Protein AF-A0AAJ0FA35-F1 (afdb_monomer)

Secondary structure (DSSP, 8-state):
---EETTEEE-TTT--EEE--SSS--PPPPPEEEEEEESSS-TTTSEEEEEE-S-HHHHHHHHHHHHHHHTPPEEEEEEETTEEEEEE-S---HHHHHHHHHHHH---

Solvent-accessible surface area (backbone atoms only — not comparable to full-atom values): 6422 Å² total; per-residue (Å²): 140,67,72,55,56,97,61,27,29,62,39,83,91,79,75,42,82,38,74,62,82,79,91,64,90,77,67,74,48,68,62,26,36,37,38,42,37,32,72,72,44,64,69,83,72,34,58,47,78,51,70,42,69,50,60,68,65,62,48,51,51,41,31,52,49,47,34,60,74,69,67,58,44,72,72,46,76,48,81,50,96,57,33,41,39,39,30,32,59,46,96,57,53,64,73,56,43,53,54,52,53,49,57,37,68,63,61,130

Foldseek 3Di:
DWADAPQWTQDPVVRDIDGVPDDDDHDQADWQKEWEAEPPDDGVLGIDIDTHSDHQVQLVVQLVVLCVVVVWAWPDWDDDDSYIYTYTHDPDDSVRSVVSVCSSRVGD

Sequence (108 aa):
MTPVIDGQYYDRATGELRNSNNHEVHMAPPAVGIVIRNVHENALECTFRAARRSPMDALLCHILRVVTKHKLTLDSVVAKTYTICVVLADELTVGGFYKIAQEMVSGE

Nearest PDB structures (foldseek):
  1kh0-assembly2_B  TM=5.570E-01  e=6.921E-01  Finegoldia magna ATCC 29328
  1hz6-assembly4_A  TM=4.610E-01  e=5.722E-01  Finegoldia magna ATCC 29328
  1xf5-assembly1_L  TM=5.444E-01  e=2.033E+00  Finegoldia magna ATCC 29328
  2ptl-assembly1_A  TM=4.407E-01  e=7.374E-01  Finegoldia magna ATCC 29328
  1hz5-assembly1_A  TM=3.410E-01  e=4.441E-01  Finegoldia magna ATCC 29328

Organism: NCBI:txid438768

Structure (mmCIF, N/CA/C/O backbone):
data_AF-A0AAJ0FA35-F1
#
_entry.id   AF-A0AAJ0FA35-F1
#
loop_
_atom_site.group_PDB
_atom_site.id
_atom_site.type_symbol
_atom_site.label_atom_id
_atom_site.label_alt_id
_atom_site.label_comp_id
_atom_site.label_asym_id
_atom_site.label_entity_id
_atom_site.label_seq_id
_atom_site.pdbx_PDB_ins_code
_atom_site.Cartn_x
_atom_site.Cartn_y
_atom_site.Cartn_z
_atom_site.occupancy
_atom_site.B_iso_or_equiv
_atom_site.auth_seq_id
_atom_site.auth_comp_id
_atom_site.auth_asym_id
_atom_site.auth_atom_id
_atom_site.pdbx_PDB_model_num
ATOM 1 N N . MET A 1 1 ? 10.941 4.115 -27.057 1.00 53.53 1 MET A N 1
ATOM 2 C CA . MET A 1 1 ? 11.549 4.097 -25.709 1.00 53.53 1 MET A CA 1
ATOM 3 C C . MET A 1 1 ? 10.963 2.940 -24.921 1.00 53.53 1 MET A C 1
ATOM 5 O O . MET A 1 1 ? 9.751 2.742 -24.997 1.00 53.53 1 MET A O 1
ATOM 9 N N . THR A 1 2 ? 11.807 2.192 -24.207 1.00 53.72 2 THR A N 1
ATOM 10 C CA . THR A 1 2 ? 11.429 0.970 -23.485 1.00 53.72 2 THR A CA 1
ATOM 11 C C . THR A 1 2 ? 11.911 1.064 -22.033 1.00 53.72 2 THR A C 1
ATOM 13 O O . THR A 1 2 ? 13.090 1.342 -21.827 1.00 53.72 2 THR A O 1
ATOM 16 N N . PRO A 1 3 ? 11.035 0.872 -21.031 1.00 50.25 3 PRO A N 1
ATOM 17 C CA . PRO A 1 3 ? 11.440 0.854 -19.628 1.00 50.25 3 PRO A CA 1
ATOM 18 C C . PRO A 1 3 ? 12.313 -0.370 -19.318 1.00 50.25 3 PRO A C 1
ATOM 20 O O . PRO A 1 3 ? 12.072 -1.455 -19.849 1.00 50.25 3 PRO A O 1
ATOM 23 N N . VAL A 1 4 ? 13.303 -0.180 -18.444 1.00 62.09 4 VAL A N 1
ATOM 24 C CA . VAL A 1 4 ? 14.133 -1.254 -17.885 1.00 62.09 4 VAL A CA 1
ATOM 25 C C . VAL A 1 4 ? 13.519 -1.684 -16.550 1.00 62.09 4 VAL A C 1
ATOM 27 O O . VAL A 1 4 ? 13.235 -0.835 -15.706 1.00 62.09 4 VAL A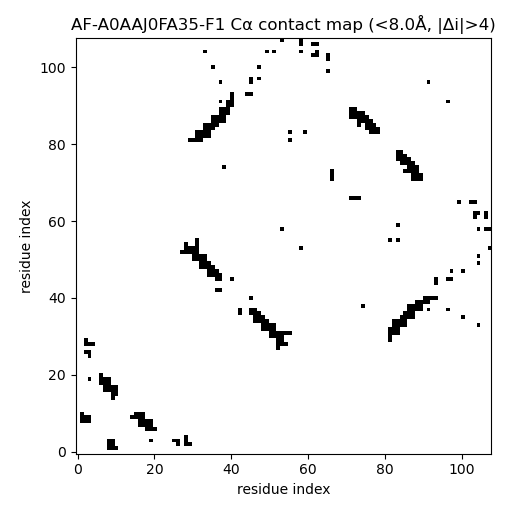 O 1
ATOM 30 N N . ILE A 1 5 ? 13.313 -2.983 -16.361 1.00 60.50 5 ILE A N 1
ATOM 31 C CA . ILE A 1 5 ? 12.862 -3.609 -15.113 1.00 60.50 5 ILE A CA 1
ATOM 32 C C . ILE A 1 5 ? 13.916 -4.653 -14.748 1.00 60.50 5 ILE A C 1
ATOM 34 O O . ILE A 1 5 ? 14.276 -5.468 -15.591 1.00 60.50 5 ILE A O 1
ATOM 38 N N . ASP A 1 6 ? 14.452 -4.596 -13.529 1.00 61.62 6 ASP A N 1
ATOM 39 C CA . ASP A 1 6 ? 15.427 -5.572 -13.011 1.00 61.62 6 ASP A CA 1
ATOM 40 C C . ASP A 1 6 ? 16.669 -5.773 -13.906 1.00 61.62 6 ASP A C 1
ATOM 42 O O . ASP A 1 6 ? 17.209 -6.869 -14.037 1.00 61.62 6 ASP A O 1
ATOM 46 N N . GLY A 1 7 ? 17.126 -4.698 -14.559 1.00 65.69 7 GLY A N 1
ATOM 47 C CA . GLY A 1 7 ? 18.267 -4.732 -15.484 1.00 65.69 7 GLY A CA 1
ATOM 48 C C . GLY A 1 7 ? 17.947 -5.316 -16.866 1.00 65.69 7 GLY A C 1
ATOM 49 O O . GLY A 1 7 ? 18.858 -5.533 -17.663 1.00 65.69 7 GLY A O 1
ATOM 50 N N . GLN A 1 8 ? 16.671 -5.556 -17.176 1.00 73.12 8 GLN A N 1
ATOM 51 C CA . GLN A 1 8 ? 16.203 -6.065 -18.463 1.00 73.12 8 GLN A CA 1
ATOM 52 C C . GLN A 1 8 ? 15.237 -5.093 -19.138 1.00 73.12 8 GLN A C 1
ATOM 54 O O . GLN A 1 8 ? 14.453 -4.420 -18.477 1.00 73.12 8 GLN A O 1
ATOM 59 N N . TYR A 1 9 ? 15.258 -5.019 -20.465 1.00 75.19 9 TYR A N 1
ATOM 60 C CA . TYR A 1 9 ? 14.292 -4.245 -21.244 1.00 75.19 9 TYR A CA 1
ATOM 61 C C . TYR A 1 9 ? 13.609 -5.114 -22.296 1.00 75.19 9 TYR A C 1
ATOM 63 O O . TYR A 1 9 ? 14.161 -6.103 -22.774 1.00 75.19 9 TYR A O 1
ATOM 71 N N . TYR A 1 10 ? 12.390 -4.724 -22.662 1.00 76.44 10 TYR A N 1
ATOM 72 C CA . TYR A 1 10 ? 11.619 -5.369 -23.720 1.00 76.44 10 TYR A CA 1
ATOM 73 C C . TYR A 1 10 ? 11.991 -4.818 -25.107 1.00 76.44 10 TYR A C 1
ATOM 75 O O . TYR A 1 10 ? 11.620 -3.696 -25.477 1.00 76.44 10 TYR A O 1
ATOM 83 N N . ASP A 1 11 ? 12.720 -5.599 -25.896 1.00 74.12 11 ASP A N 1
ATOM 84 C CA . ASP A 1 11 ? 13.048 -5.234 -27.269 1.00 74.12 11 ASP A CA 1
ATOM 85 C C . ASP A 1 11 ? 11.808 -5.402 -28.160 1.00 74.12 11 ASP A C 1
ATOM 87 O O . ASP A 1 11 ? 11.349 -6.509 -28.430 1.00 74.12 11 ASP A O 1
ATOM 91 N N . ARG A 1 12 ? 11.237 -4.286 -28.628 1.00 69.50 12 ARG A N 1
ATOM 92 C CA . ARG A 1 12 ? 10.032 -4.301 -29.475 1.00 69.50 12 ARG A CA 1
ATOM 93 C C . ARG A 1 12 ? 10.290 -4.815 -30.890 1.00 69.50 12 ARG A C 1
ATOM 95 O O . ARG A 1 12 ? 9.328 -5.156 -31.569 1.00 69.50 12 ARG A O 1
ATOM 102 N N . ALA A 1 13 ? 11.540 -4.817 -31.348 1.00 73.62 13 ALA A N 1
ATOM 103 C CA . ALA A 1 13 ? 11.888 -5.304 -32.676 1.00 73.62 13 ALA A CA 1
ATOM 104 C C . ALA A 1 13 ? 11.982 -6.834 -32.701 1.00 73.62 13 ALA A C 1
ATOM 106 O O . ALA A 1 13 ? 11.632 -7.447 -33.706 1.00 73.62 13 ALA A O 1
ATOM 107 N N . THR A 1 14 ? 12.424 -7.446 -31.599 1.00 75.50 14 THR A N 1
ATOM 108 C CA . THR A 1 14 ? 12.608 -8.903 -31.507 1.00 75.50 14 THR A CA 1
ATOM 109 C C . THR A 1 14 ? 11.556 -9.604 -30.650 1.00 75.50 14 THR A C 1
ATOM 111 O O . THR A 1 14 ? 11.375 -10.809 -30.773 1.00 75.50 14 THR A O 1
ATOM 114 N N . GLY A 1 15 ? 10.840 -8.867 -29.799 1.00 78.00 15 GLY A N 1
ATOM 115 C CA . GLY A 1 15 ? 9.877 -9.418 -28.846 1.00 78.00 15 GLY A CA 1
ATOM 116 C C . GLY A 1 15 ? 10.518 -10.077 -27.619 1.00 78.00 15 GLY A C 1
ATOM 117 O O . GLY A 1 15 ? 9.811 -10.734 -26.857 1.00 78.00 15 GLY A O 1
ATOM 118 N N . GLU A 1 16 ? 11.827 -9.910 -27.415 1.00 76.12 16 GLU A N 1
ATOM 119 C CA . GLU A 1 16 ? 12.597 -10.583 -26.363 1.00 76.12 16 GLU A CA 1
ATOM 120 C C . GLU A 1 16 ? 12.944 -9.650 -25.190 1.00 76.12 16 GLU A C 1
ATOM 122 O O . GLU A 1 16 ? 13.085 -8.434 -25.347 1.00 76.12 16 GLU A O 1
ATOM 127 N N . LEU A 1 17 ? 13.130 -10.234 -24.002 1.00 72.38 17 LEU A N 1
ATOM 128 C CA . LEU A 1 17 ? 13.717 -9.555 -22.843 1.00 72.38 17 LEU A CA 1
ATOM 129 C C . LEU A 1 17 ? 15.244 -9.587 -22.956 1.00 72.38 17 LEU A C 1
ATOM 131 O O . LEU A 1 17 ? 15.842 -10.661 -23.025 1.00 72.38 17 LEU A O 1
ATOM 135 N N . ARG A 1 18 ? 15.882 -8.415 -22.973 1.00 72.31 18 ARG A N 1
ATOM 136 C CA . ARG A 1 18 ? 17.338 -8.275 -23.118 1.00 72.31 18 ARG A CA 1
ATOM 137 C C . ARG A 1 18 ? 17.959 -7.633 -21.888 1.00 72.31 18 ARG A C 1
ATOM 139 O O . ARG A 1 18 ? 17.431 -6.654 -21.368 1.00 72.31 18 ARG A O 1
ATOM 146 N N . ASN A 1 19 ? 19.102 -8.165 -21.452 1.00 72.12 19 ASN A N 1
ATOM 147 C CA . ASN A 1 19 ? 19.900 -7.566 -20.382 1.00 72.12 19 ASN A CA 1
ATOM 148 C C . ASN A 1 19 ? 20.467 -6.221 -20.849 1.00 72.12 19 ASN A C 1
ATOM 150 O O . ASN A 1 19 ? 21.038 -6.124 -21.934 1.00 72.12 19 ASN A O 1
ATOM 154 N N . SER A 1 20 ? 20.370 -5.197 -20.008 1.00 66.50 20 SER A N 1
ATOM 155 C CA . SER A 1 20 ? 20.821 -3.835 -20.301 1.00 66.50 20 SER A CA 1
ATOM 156 C C . SER A 1 20 ? 22.333 -3.641 -20.109 1.00 66.50 20 SER A C 1
ATOM 158 O O . SER A 1 20 ? 22.787 -2.529 -19.841 1.00 66.50 20 SER A O 1
ATOM 160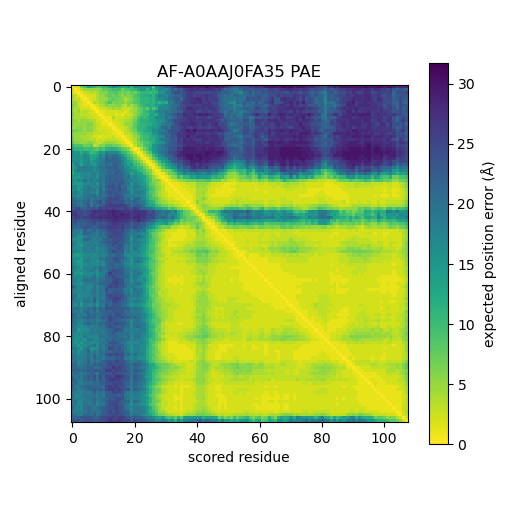 N N . ASN A 1 21 ? 23.121 -4.716 -20.188 1.00 58.31 21 ASN A N 1
ATOM 161 C CA . ASN A 1 21 ? 24.545 -4.672 -19.880 1.00 58.31 21 ASN A CA 1
ATOM 162 C C . ASN A 1 21 ? 25.306 -3.962 -21.007 1.00 58.31 21 ASN A C 1
ATOM 164 O O . ASN A 1 21 ? 25.527 -4.539 -22.069 1.00 58.31 21 ASN A O 1
ATOM 168 N N . ASN A 1 22 ? 25.751 -2.745 -20.680 1.00 55.50 22 ASN A N 1
ATOM 169 C CA . ASN A 1 22 ? 26.600 -1.809 -21.422 1.00 55.50 22 ASN A CA 1
ATOM 170 C C . ASN A 1 22 ? 25.869 -0.743 -22.261 1.00 55.50 22 ASN A C 1
ATOM 172 O O . ASN A 1 22 ? 25.424 -0.989 -23.375 1.00 55.50 22 ASN A O 1
ATOM 176 N N . HIS A 1 23 ? 25.939 0.492 -21.744 1.00 48.97 23 HIS A N 1
ATOM 177 C CA . HIS A 1 23 ? 25.918 1.763 -22.485 1.00 48.97 23 HIS A CA 1
ATOM 178 C C . HIS A 1 23 ? 24.588 2.341 -22.990 1.00 48.97 23 HIS A C 1
ATOM 180 O O . HIS A 1 23 ? 24.590 3.049 -23.993 1.00 48.97 23 HIS A O 1
ATOM 186 N N . GLU A 1 24 ? 23.485 2.206 -22.254 1.00 46.47 24 GLU A N 1
ATOM 187 C CA . GLU A 1 24 ? 22.314 3.057 -22.505 1.00 46.47 24 GLU A CA 1
ATOM 188 C C . GLU A 1 24 ? 21.760 3.643 -21.210 1.00 46.47 24 GLU A C 1
ATOM 190 O O . GLU A 1 24 ? 21.601 2.949 -20.213 1.00 46.47 24 GLU A O 1
ATOM 195 N N . VAL A 1 25 ? 21.514 4.955 -21.234 1.00 44.75 25 VAL A N 1
ATOM 196 C CA . VAL A 1 25 ? 21.004 5.799 -20.145 1.00 44.75 25 VAL A CA 1
ATOM 197 C C . VAL A 1 25 ? 19.857 5.094 -19.410 1.00 44.75 25 VAL A C 1
ATOM 199 O O . VAL A 1 25 ? 18.710 5.118 -19.857 1.00 44.75 25 VAL A O 1
ATOM 202 N N . HIS A 1 26 ? 20.161 4.446 -18.283 1.00 48.84 26 HIS A N 1
ATOM 203 C CA . HIS A 1 26 ? 19.156 3.757 -17.483 1.00 48.84 26 HIS A CA 1
ATOM 204 C C . HIS A 1 26 ? 18.244 4.805 -16.846 1.00 48.84 26 HIS A C 1
ATOM 206 O O . HIS A 1 26 ? 18.640 5.537 -15.937 1.00 48.84 26 HIS A O 1
ATOM 212 N N . MET A 1 27 ? 17.019 4.920 -17.361 1.00 54.81 27 MET A N 1
ATOM 213 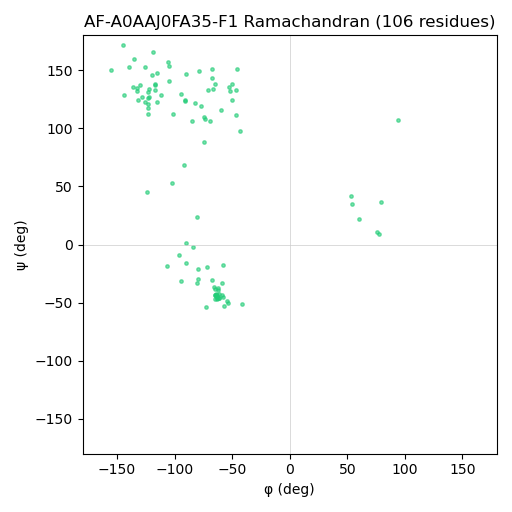C CA . MET A 1 27 ? 15.997 5.726 -16.708 1.00 54.81 27 MET A CA 1
ATOM 214 C C . MET A 1 27 ? 15.664 5.102 -15.352 1.00 54.81 27 MET A C 1
ATOM 216 O O . MET A 1 27 ? 15.552 3.883 -15.234 1.00 54.81 27 MET A O 1
ATOM 220 N N . ALA A 1 28 ? 15.504 5.960 -14.341 1.00 54.44 28 ALA A N 1
ATOM 221 C CA . ALA A 1 28 ? 15.025 5.583 -13.016 1.00 54.44 28 ALA A CA 1
ATOM 222 C C . ALA A 1 28 ? 13.789 4.664 -13.112 1.00 54.44 28 ALA A C 1
ATOM 224 O O . ALA A 1 28 ? 13.015 4.820 -14.066 1.00 54.44 28 ALA A O 1
ATOM 225 N N . PRO A 1 29 ? 13.566 3.762 -12.131 1.00 59.28 29 PRO A N 1
ATOM 226 C CA . PRO A 1 29 ? 12.411 2.877 -12.127 1.00 59.28 29 PRO A CA 1
ATOM 227 C C . PRO A 1 29 ? 11.136 3.670 -12.437 1.00 59.28 29 PRO A C 1
ATOM 229 O O . PRO A 1 29 ? 10.947 4.759 -11.869 1.00 59.28 29 PRO A O 1
ATOM 232 N N . PRO A 1 30 ? 10.280 3.182 -13.352 1.00 69.12 30 PRO A N 1
ATOM 233 C CA . PRO A 1 30 ? 9.009 3.833 -13.632 1.00 69.12 30 PRO A CA 1
ATOM 234 C C . PRO A 1 30 ? 8.258 4.026 -12.317 1.00 69.12 30 PRO A C 1
ATOM 236 O O . PRO A 1 30 ? 8.248 3.145 -11.458 1.00 69.12 30 PRO A O 1
ATOM 239 N N . ALA A 1 31 ? 7.684 5.214 -12.134 1.00 82.19 31 ALA A N 1
ATOM 240 C CA . ALA A 1 31 ? 7.015 5.546 -10.889 1.00 82.19 31 ALA A CA 1
ATOM 241 C C . ALA A 1 31 ? 5.868 4.553 -10.640 1.00 82.19 31 ALA A C 1
ATOM 243 O O . ALA A 1 31 ? 4.913 4.495 -11.414 1.00 82.19 31 ALA A O 1
ATOM 244 N N . VAL A 1 32 ? 5.975 3.774 -9.566 1.00 89.31 32 VAL A N 1
ATOM 245 C CA . VAL A 1 32 ? 4.958 2.822 -9.123 1.00 89.31 32 VAL A CA 1
ATOM 246 C C . VAL A 1 32 ? 3.856 3.611 -8.435 1.00 89.31 32 VAL A C 1
ATOM 248 O O . VAL A 1 32 ? 4.107 4.294 -7.439 1.00 89.31 32 VAL A O 1
ATOM 251 N N . GLY A 1 33 ? 2.640 3.538 -8.973 1.00 92.50 33 GLY A N 1
ATOM 252 C CA . GLY A 1 33 ? 1.456 4.108 -8.344 1.00 92.50 33 GLY A CA 1
ATOM 253 C C . GLY A 1 33 ? 1.064 3.294 -7.116 1.00 92.50 33 GLY A C 1
ATOM 254 O O . GLY A 1 33 ? 1.001 2.071 -7.178 1.00 92.50 33 GLY A O 1
ATOM 255 N N . ILE A 1 34 ? 0.787 3.959 -6.002 1.00 95.19 34 ILE A N 1
ATOM 256 C CA . ILE A 1 34 ? 0.357 3.322 -4.759 1.00 95.19 34 ILE A CA 1
ATOM 257 C C . ILE A 1 34 ? -0.995 3.911 -4.374 1.00 95.19 34 ILE A C 1
ATOM 259 O O . ILE A 1 34 ? -1.141 5.132 -4.287 1.00 95.19 34 ILE A O 1
ATOM 263 N N . VAL A 1 35 ? -1.983 3.050 -4.150 1.00 95.44 35 VAL A N 1
ATOM 264 C CA . VAL A 1 35 ? -3.317 3.423 -3.675 1.00 95.44 35 VAL A CA 1
ATOM 265 C C . VAL A 1 35 ? -3.596 2.653 -2.395 1.00 95.44 35 VAL A C 1
ATOM 267 O O . VAL A 1 35 ? -3.599 1.428 -2.411 1.00 95.44 35 VAL A O 1
ATOM 270 N N . ILE A 1 36 ? -3.851 3.361 -1.301 1.00 95.50 36 ILE A N 1
ATOM 271 C CA . ILE A 1 36 ? -4.174 2.770 0.000 1.00 95.50 36 ILE A CA 1
ATOM 272 C C . ILE A 1 36 ? -5.586 3.213 0.365 1.00 95.50 36 ILE A C 1
ATOM 274 O O . ILE A 1 36 ? -5.921 4.389 0.204 1.00 95.50 36 ILE A O 1
ATOM 278 N N . ARG A 1 37 ? -6.426 2.278 0.806 1.00 94.50 37 ARG A N 1
ATOM 279 C CA . ARG A 1 37 ? -7.814 2.534 1.206 1.00 94.50 37 ARG A CA 1
ATOM 280 C C . ARG A 1 37 ? -8.151 1.825 2.506 1.00 94.50 37 ARG A C 1
ATOM 282 O O . ARG A 1 37 ? -7.487 0.852 2.846 1.00 94.50 37 ARG A O 1
ATOM 289 N N . ASN A 1 38 ? -9.193 2.283 3.189 1.00 91.56 38 ASN A N 1
ATOM 290 C CA . ASN A 1 38 ? -9.803 1.576 4.313 1.00 91.56 38 ASN A CA 1
ATOM 291 C C . ASN A 1 38 ? -11.290 1.319 4.023 1.00 91.56 38 ASN A C 1
ATOM 293 O O . ASN A 1 38 ? -11.964 2.228 3.541 1.00 91.56 38 ASN A O 1
ATOM 297 N N . VAL A 1 39 ? -11.786 0.102 4.270 1.00 88.56 39 VAL A N 1
ATOM 298 C CA . VAL A 1 39 ? -13.188 -0.275 3.997 1.00 88.56 39 VAL A CA 1
ATOM 299 C C . VAL A 1 39 ? -14.179 0.190 5.064 1.00 88.56 39 VAL A C 1
ATOM 301 O O . VAL A 1 39 ? -15.366 0.280 4.759 1.00 88.56 39 VAL A O 1
ATOM 304 N N . HIS A 1 40 ? -13.728 0.477 6.291 1.00 78.25 40 HIS A N 1
ATOM 305 C CA . HIS A 1 40 ? -14.627 0.783 7.415 1.00 78.25 40 HIS A CA 1
ATOM 306 C C . HIS A 1 40 ? -14.969 2.272 7.575 1.00 78.25 40 HIS A C 1
ATOM 308 O O . HIS 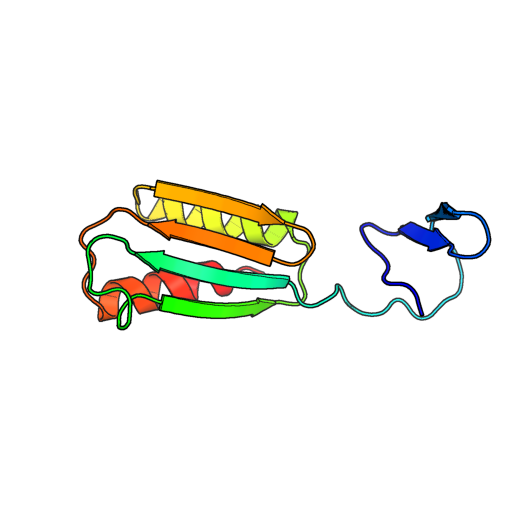A 1 40 ? -15.949 2.594 8.244 1.00 78.25 40 HIS A O 1
ATOM 314 N N . GLU A 1 41 ? -14.222 3.179 6.939 1.00 66.94 41 GLU A N 1
ATOM 315 C CA . GLU A 1 41 ? -14.563 4.607 6.867 1.00 66.94 41 GLU A CA 1
ATOM 316 C C . GLU A 1 41 ? -15.079 4.974 5.468 1.00 66.94 41 GLU A C 1
ATOM 318 O O . GLU A 1 41 ? -14.809 4.295 4.475 1.00 66.94 41 GLU A O 1
ATOM 323 N N . ASN A 1 42 ? -15.852 6.061 5.386 1.00 64.38 42 ASN A N 1
ATOM 324 C CA . ASN A 1 42 ? -16.441 6.547 4.141 1.00 64.38 42 ASN A CA 1
ATOM 325 C C . ASN A 1 42 ? -15.357 6.647 3.046 1.00 64.38 42 ASN A C 1
ATOM 327 O O . ASN A 1 42 ? -14.333 7.307 3.232 1.00 64.38 42 ASN A O 1
ATOM 331 N N . ALA A 1 43 ? -15.572 5.994 1.898 1.00 59.09 43 ALA A N 1
ATOM 332 C CA . ALA A 1 43 ? -14.530 5.730 0.893 1.00 59.09 43 ALA A CA 1
ATOM 333 C C . ALA A 1 43 ? -13.823 6.991 0.342 1.00 59.09 43 ALA A C 1
ATOM 335 O O . ALA A 1 43 ? -12.750 6.895 -0.261 1.00 59.09 43 ALA A O 1
ATOM 336 N N . LEU A 1 44 ? -14.427 8.167 0.531 1.00 64.94 44 LEU A N 1
ATOM 337 C CA . LEU A 1 44 ? -13.887 9.465 0.130 1.00 64.94 44 LEU A CA 1
ATOM 338 C C . LEU A 1 44 ? -12.828 10.016 1.099 1.00 64.94 44 LEU A C 1
ATOM 340 O O . LEU A 1 44 ? -11.931 10.722 0.645 1.00 64.94 44 LEU A O 1
ATOM 344 N N . GLU A 1 45 ? -12.899 9.690 2.391 1.00 76.56 45 GLU A N 1
ATOM 345 C CA . GLU A 1 45 ? -12.012 10.247 3.427 1.00 76.56 45 GLU A CA 1
ATOM 346 C C . GLU A 1 45 ? -10.794 9.348 3.687 1.00 76.56 45 GLU A C 1
ATOM 348 O O . GLU A 1 45 ? -9.690 9.841 3.912 1.00 76.56 45 GLU A O 1
ATOM 353 N N . CYS A 1 46 ? -10.950 8.029 3.534 1.00 87.50 46 CYS A N 1
ATOM 354 C CA . CYS A 1 46 ? -9.868 7.051 3.677 1.00 87.50 46 CYS A CA 1
ATOM 355 C C . CYS A 1 46 ? -9.327 6.537 2.340 1.00 87.50 46 CYS A C 1
ATOM 357 O O . CYS A 1 46 ? -9.237 5.331 2.109 1.00 87.50 46 CYS A O 1
ATOM 359 N N . THR A 1 47 ? -8.940 7.447 1.445 1.00 92.00 47 THR A N 1
ATOM 360 C CA . THR A 1 47 ? -8.175 7.091 0.241 1.00 92.00 47 THR A CA 1
ATOM 361 C C . THR A 1 47 ? -6.892 7.910 0.163 1.00 92.00 47 THR A C 1
ATOM 363 O O . THR A 1 47 ? -6.914 9.136 0.084 1.00 92.00 47 THR A O 1
ATOM 366 N N . PHE A 1 48 ? -5.755 7.221 0.093 1.00 93.94 48 PHE A N 1
ATOM 367 C CA . PHE A 1 48 ? -4.434 7.814 -0.071 1.00 93.94 48 PHE A CA 1
ATOM 368 C C . PHE A 1 48 ? -3.815 7.366 -1.395 1.00 93.94 48 PHE A C 1
ATOM 370 O O . PHE A 1 48 ? -3.918 6.199 -1.782 1.00 93.94 48 PHE A O 1
ATOM 377 N N . ARG A 1 49 ? -3.176 8.297 -2.109 1.00 94.06 49 ARG A N 1
ATOM 378 C CA . ARG A 1 49 ? -2.520 8.030 -3.393 1.00 94.06 49 ARG A CA 1
ATOM 379 C C . ARG A 1 49 ? -1.123 8.626 -3.405 1.00 94.06 49 ARG A C 1
ATOM 381 O O . ARG A 1 49 ? -0.947 9.786 -3.049 1.00 94.06 49 ARG A O 1
ATOM 388 N N . ALA A 1 50 ? -0.154 7.852 -3.871 1.00 93.62 50 ALA A N 1
ATOM 389 C CA . ALA A 1 50 ? 1.218 8.302 -4.062 1.00 93.62 50 ALA A CA 1
ATOM 390 C C . ALA A 1 50 ? 1.846 7.641 -5.289 1.00 93.62 50 ALA A C 1
ATOM 392 O O . ALA A 1 50 ? 1.283 6.719 -5.877 1.00 93.62 50 ALA A O 1
ATOM 393 N N . ALA A 1 51 ? 3.033 8.111 -5.660 1.00 91.62 51 ALA A N 1
ATOM 394 C CA . ALA A 1 51 ? 3.872 7.463 -6.654 1.00 91.62 51 ALA A CA 1
ATOM 395 C C . ALA A 1 51 ? 5.324 7.439 -6.164 1.00 91.62 51 ALA A C 1
ATOM 397 O O . ALA A 1 51 ? 5.817 8.445 -5.648 1.00 91.62 51 ALA A O 1
ATOM 398 N N . ARG A 1 52 ? 6.014 6.303 -6.312 1.00 89.44 52 ARG A N 1
ATOM 399 C CA . ARG A 1 52 ? 7.413 6.135 -5.878 1.00 89.44 52 ARG A CA 1
ATOM 400 C C . ARG A 1 52 ? 8.259 5.540 -6.995 1.00 89.44 52 ARG A C 1
ATOM 402 O O . ARG A 1 52 ? 7.834 4.615 -7.675 1.00 89.44 52 ARG A O 1
ATOM 409 N N . ARG A 1 53 ? 9.469 6.068 -7.178 1.00 86.38 53 ARG A N 1
ATOM 410 C CA . ARG A 1 53 ? 10.474 5.526 -8.108 1.00 86.38 53 ARG A CA 1
ATOM 411 C C . ARG A 1 53 ? 11.374 4.549 -7.358 1.00 86.38 53 ARG A C 1
ATOM 413 O O . ARG A 1 53 ? 12.522 4.860 -7.072 1.00 86.38 53 ARG A O 1
ATOM 420 N N . SER A 1 54 ? 10.808 3.417 -6.970 1.00 84.19 54 SER A N 1
ATOM 421 C CA . SER A 1 54 ? 11.503 2.348 -6.251 1.00 84.19 54 SER A CA 1
ATOM 422 C C . SER A 1 54 ? 11.029 1.002 -6.813 1.00 84.19 54 SER A C 1
ATOM 424 O O . SER A 1 54 ? 9.919 0.956 -7.363 1.00 84.19 54 SER A O 1
ATOM 426 N N . PRO A 1 55 ? 11.848 -0.064 -6.753 1.00 87.12 55 PRO A N 1
ATOM 427 C CA . PRO A 1 55 ? 11.428 -1.400 -7.153 1.00 87.12 55 PRO A CA 1
ATOM 428 C C . PRO A 1 55 ? 10.103 -1.806 -6.494 1.00 87.12 55 PRO A C 1
ATOM 430 O O . PRO A 1 55 ? 9.835 -1.517 -5.324 1.00 87.12 55 PRO A O 1
ATOM 433 N N . MET A 1 56 ? 9.225 -2.430 -7.277 1.00 88.31 56 MET A N 1
ATOM 434 C CA . MET A 1 56 ? 7.857 -2.729 -6.847 1.00 88.31 56 MET A CA 1
ATOM 435 C C . MET A 1 56 ? 7.822 -3.746 -5.698 1.00 88.31 56 MET A C 1
ATOM 437 O O . MET A 1 56 ? 6.992 -3.634 -4.798 1.00 88.31 56 MET A O 1
ATOM 441 N N . ASP A 1 57 ? 8.731 -4.713 -5.725 1.00 89.94 57 ASP A N 1
ATOM 442 C CA . ASP A 1 57 ? 8.963 -5.704 -4.678 1.00 89.94 57 ASP A CA 1
ATOM 443 C C . ASP A 1 57 ? 9.449 -5.056 -3.373 1.00 89.94 57 ASP A C 1
ATOM 445 O O . ASP A 1 57 ? 8.914 -5.364 -2.309 1.00 89.94 57 ASP A O 1
ATOM 449 N N . ALA A 1 58 ? 10.381 -4.101 -3.447 1.00 90.31 58 ALA A N 1
ATOM 450 C CA . ALA A 1 58 ? 10.857 -3.346 -2.288 1.00 90.31 58 ALA A CA 1
ATOM 451 C C . ALA A 1 58 ? 9.720 -2.542 -1.637 1.00 90.31 58 ALA A C 1
ATOM 453 O O . ALA A 1 58 ? 9.510 -2.623 -0.422 1.00 90.31 58 ALA A O 1
ATOM 454 N N . LEU A 1 59 ? 8.921 -1.841 -2.451 1.00 92.12 59 LEU A N 1
ATOM 455 C CA . LEU A 1 59 ? 7.744 -1.104 -1.986 1.00 92.12 59 LEU A CA 1
ATOM 456 C C . LEU A 1 59 ? 6.705 -2.031 -1.349 1.00 92.12 59 LEU A C 1
ATOM 458 O O . LEU A 1 59 ? 6.207 -1.738 -0.264 1.00 92.12 59 LEU A O 1
ATOM 462 N N . LEU A 1 60 ? 6.390 -3.160 -1.990 1.00 93.69 60 LEU A N 1
ATOM 463 C CA . LEU A 1 60 ? 5.427 -4.126 -1.466 1.00 93.69 60 LEU A CA 1
ATOM 464 C C . LEU A 1 60 ? 5.906 -4.735 -0.141 1.00 93.69 60 LEU A C 1
ATOM 466 O O . LEU A 1 60 ? 5.139 -4.799 0.819 1.00 93.69 60 LEU A O 1
ATOM 470 N N . CYS A 1 61 ? 7.179 -5.121 -0.057 1.00 94.81 61 CYS A N 1
ATOM 471 C CA . CYS A 1 61 ? 7.796 -5.610 1.173 1.00 94.81 61 CYS A CA 1
ATOM 472 C C . CYS A 1 61 ? 7.709 -4.577 2.299 1.00 94.81 61 CYS A C 1
ATOM 474 O O . CYS A 1 61 ? 7.346 -4.923 3.424 1.00 94.81 61 CYS A O 1
ATOM 476 N N . HIS A 1 62 ? 8.012 -3.308 2.016 1.00 95.94 62 HIS A N 1
ATOM 477 C CA . HIS A 1 62 ? 7.902 -2.237 3.006 1.00 95.94 62 HIS A CA 1
ATOM 478 C C . HIS A 1 62 ? 6.458 -2.032 3.475 1.00 95.94 62 HIS A C 1
ATOM 480 O O . HIS A 1 62 ? 6.202 -2.010 4.678 1.00 95.94 62 HIS A O 1
ATOM 486 N N . ILE A 1 63 ? 5.500 -1.977 2.549 1.00 96.06 63 ILE A N 1
ATOM 487 C CA . ILE A 1 63 ? 4.068 -1.875 2.862 1.00 96.06 63 ILE A CA 1
ATOM 488 C C . ILE A 1 63 ? 3.636 -3.010 3.803 1.00 96.06 63 ILE A C 1
ATOM 490 O O . ILE A 1 63 ? 3.028 -2.755 4.842 1.00 96.06 63 ILE A O 1
ATOM 494 N N . LEU A 1 64 ? 3.994 -4.260 3.491 1.00 96.06 64 LEU A N 1
ATOM 495 C CA . LEU A 1 64 ? 3.636 -5.424 4.311 1.00 96.06 64 LEU A CA 1
ATOM 496 C C . LEU A 1 64 ? 4.337 -5.430 5.680 1.00 96.06 64 LEU A C 1
ATOM 498 O O . LEU A 1 64 ? 3.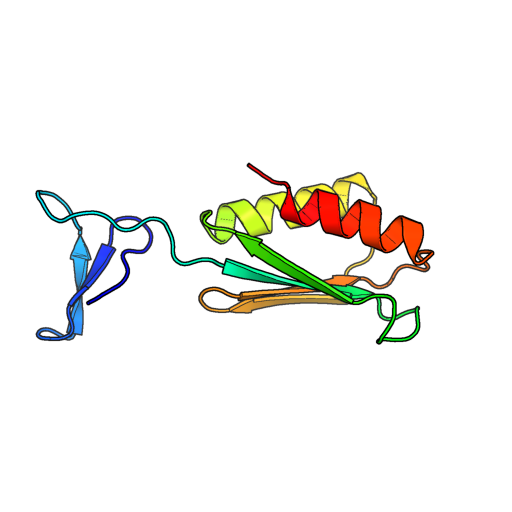761 -5.890 6.672 1.00 96.06 64 LEU A O 1
ATOM 502 N N . ARG A 1 65 ? 5.550 -4.872 5.782 1.00 96.81 65 ARG A N 1
ATOM 503 C CA . ARG A 1 65 ? 6.212 -4.642 7.077 1.00 96.81 65 ARG A CA 1
ATOM 504 C C . ARG A 1 65 ? 5.437 -3.644 7.930 1.00 96.81 65 ARG A C 1
ATOM 506 O O . ARG A 1 65 ? 5.264 -3.895 9.119 1.00 96.81 65 ARG A O 1
ATOM 513 N N . VAL A 1 66 ? 4.945 -2.552 7.343 1.00 96.88 66 VAL A N 1
ATOM 514 C CA . VAL A 1 66 ? 4.123 -1.557 8.056 1.00 96.88 66 VAL A CA 1
ATOM 515 C C . VAL A 1 66 ? 2.808 -2.180 8.530 1.00 96.88 66 VAL A C 1
ATOM 517 O O . VAL A 1 66 ? 2.453 -2.015 9.696 1.00 96.88 66 VAL A O 1
ATOM 520 N N . VAL A 1 67 ? 2.139 -2.969 7.681 1.00 96.31 67 VAL A N 1
ATOM 521 C CA . VAL A 1 67 ? 0.947 -3.754 8.060 1.00 96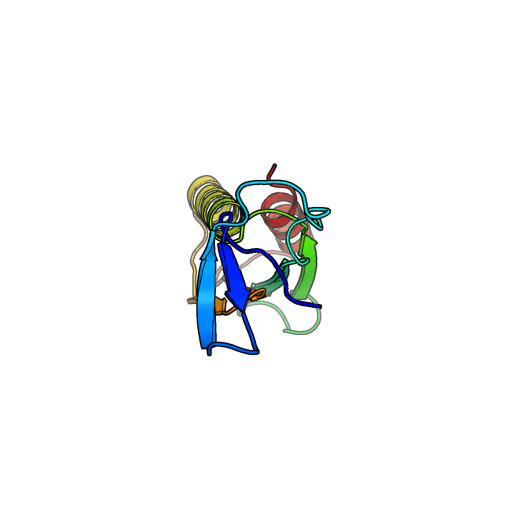.31 67 VAL A CA 1
ATOM 522 C C . VAL A 1 67 ? 1.233 -4.632 9.276 1.00 96.31 67 VAL A C 1
ATOM 524 O O . VAL A 1 67 ? 0.511 -4.575 10.268 1.00 96.31 67 VAL A O 1
ATOM 527 N N . THR A 1 68 ? 2.330 -5.389 9.237 1.00 96.69 68 THR A N 1
ATOM 528 C CA . THR A 1 68 ? 2.715 -6.297 10.326 1.00 96.69 68 THR A CA 1
ATOM 529 C C . THR A 1 68 ? 3.044 -5.538 11.613 1.00 96.69 68 THR A C 1
ATOM 531 O O . THR A 1 68 ? 2.600 -5.919 12.695 1.00 96.69 68 THR A O 1
ATOM 534 N N . LYS A 1 69 ? 3.795 -4.436 11.505 1.00 96.75 69 LYS A N 1
ATOM 535 C CA . LYS A 1 69 ? 4.202 -3.584 12.632 1.00 96.75 69 LYS A CA 1
ATOM 536 C C . LYS A 1 69 ? 3.000 -3.020 13.390 1.00 96.75 69 LYS A C 1
ATOM 538 O O . LYS A 1 69 ? 3.004 -3.021 14.618 1.00 96.75 69 LYS A O 1
ATOM 543 N N . HIS A 1 70 ? 1.989 -2.553 12.661 1.00 95.38 70 HIS A N 1
ATOM 544 C CA . HIS A 1 70 ? 0.770 -1.976 13.235 1.00 95.38 70 HIS A CA 1
ATOM 545 C C . HIS A 1 70 ? -0.333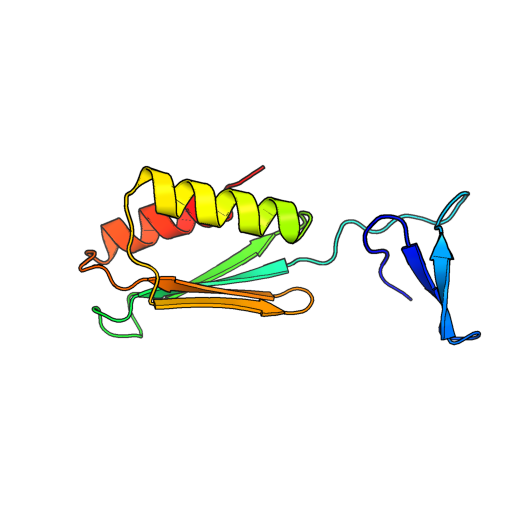 -3.010 13.482 1.00 95.38 70 HIS A C 1
ATOM 547 O O . HIS A 1 70 ? -1.390 -2.644 13.983 1.00 95.38 70 HIS A O 1
ATOM 553 N N . LYS A 1 71 ? -0.073 -4.294 13.188 1.00 95.88 71 LYS A N 1
ATOM 554 C CA . LYS A 1 71 ? -1.030 -5.407 13.317 1.00 95.88 71 LYS A CA 1
ATOM 555 C C . LYS A 1 71 ? -2.348 -5.136 12.582 1.00 95.88 71 LYS A C 1
ATOM 557 O O . LYS A 1 71 ? -3.417 -5.419 13.110 1.00 95.88 71 LYS A O 1
ATOM 562 N N . LEU A 1 72 ? -2.241 -4.564 11.385 1.00 95.31 72 LEU A N 1
ATOM 563 C CA . LEU A 1 72 ? -3.386 -4.189 10.561 1.00 95.31 72 LEU A CA 1
ATOM 564 C C . LEU A 1 72 ? -3.974 -5.405 9.853 1.00 95.31 72 LEU A C 1
ATOM 566 O O . LEU A 1 72 ? -3.254 -6.329 9.461 1.00 95.31 72 LEU A O 1
ATOM 570 N N . THR A 1 73 ? -5.278 -5.354 9.633 1.00 95.19 73 THR A N 1
ATOM 571 C CA . THR A 1 73 ? -6.032 -6.336 8.870 1.00 95.19 73 THR A CA 1
ATOM 572 C C . THR A 1 73 ? -6.080 -5.908 7.410 1.00 95.19 73 THR A C 1
ATOM 574 O O . THR A 1 73 ? -6.523 -4.814 7.066 1.00 95.19 73 THR A O 1
ATOM 577 N N . LEU A 1 74 ? -5.621 -6.783 6.519 1.00 94.69 74 LEU A N 1
ATOM 578 C CA . LEU A 1 74 ? -5.745 -6.578 5.081 1.00 94.69 74 LEU A CA 1
ATOM 579 C C . LEU A 1 74 ? -7.044 -7.207 4.591 1.00 94.69 74 LEU A C 1
ATOM 581 O O . LEU A 1 74 ? -7.242 -8.407 4.757 1.00 94.69 74 LEU A O 1
ATOM 585 N N . ASP A 1 75 ? -7.879 -6.410 3.932 1.00 94.75 75 ASP A N 1
ATOM 586 C CA . ASP A 1 75 ? -8.941 -6.942 3.078 1.00 94.75 75 ASP A CA 1
ATOM 587 C C . ASP A 1 75 ? -8.320 -7.514 1.800 1.00 94.75 75 ASP A C 1
ATOM 589 O O . ASP A 1 75 ? -8.499 -8.682 1.455 1.00 94.75 75 ASP A O 1
ATOM 593 N N . SER A 1 76 ? -7.528 -6.691 1.106 1.00 94.69 76 SER A N 1
ATOM 594 C CA . SER A 1 76 ? -6.920 -7.081 -0.159 1.00 94.69 76 SER A CA 1
ATOM 595 C C . SER A 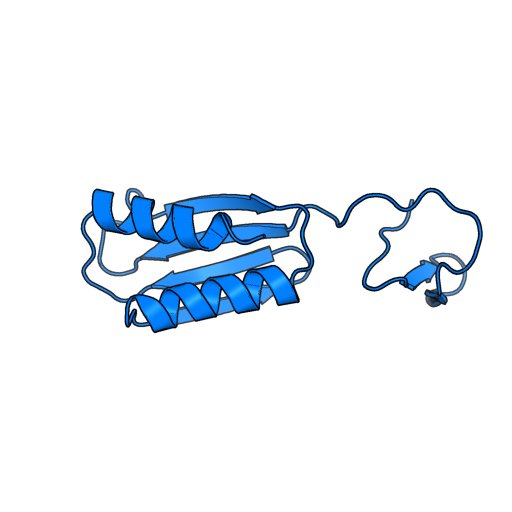1 76 ? -5.640 -6.311 -0.476 1.00 94.69 76 SER A C 1
ATOM 597 O O . SER A 1 76 ? -5.449 -5.150 -0.108 1.00 94.69 76 SER A O 1
ATOM 599 N N . VAL A 1 77 ? -4.743 -6.979 -1.205 1.00 96.25 77 VAL A N 1
ATOM 600 C CA . VAL A 1 77 ? -3.546 -6.381 -1.802 1.00 96.25 77 VAL A CA 1
ATOM 601 C C . VAL A 1 77 ? -3.473 -6.815 -3.256 1.00 96.25 77 VAL A C 1
ATOM 603 O O . VAL A 1 77 ? -3.482 -8.005 -3.562 1.00 96.25 77 VAL A O 1
ATOM 606 N N . VAL A 1 78 ? -3.399 -5.846 -4.164 1.00 95.44 78 VAL A N 1
ATOM 607 C CA . VAL A 1 78 ? -3.318 -6.089 -5.604 1.00 95.44 78 VAL A CA 1
ATOM 608 C C . VAL A 1 78 ? -2.070 -5.418 -6.151 1.00 95.44 78 VAL A C 1
ATOM 610 O O . VAL A 1 78 ? -1.977 -4.194 -6.212 1.00 95.44 78 VAL A O 1
ATOM 613 N N . ALA A 1 79 ? -1.127 -6.244 -6.585 1.00 92.38 79 ALA A N 1
ATOM 614 C CA . ALA A 1 79 ? 0.091 -5.839 -7.265 1.00 92.38 79 ALA A CA 1
ATOM 615 C C . ALA A 1 79 ? -0.074 -6.083 -8.774 1.00 92.38 79 ALA A C 1
ATOM 617 O O . ALA A 1 79 ? -0.177 -7.222 -9.223 1.00 92.38 79 ALA A O 1
ATOM 618 N N . LYS A 1 80 ? -0.122 -5.007 -9.562 1.00 89.56 80 LYS A N 1
ATOM 619 C CA . LYS A 1 80 ? -0.089 -5.029 -11.033 1.00 89.56 80 LYS A CA 1
ATOM 620 C C . LYS A 1 80 ? 1.136 -4.271 -11.527 1.00 89.56 80 LYS A C 1
ATOM 622 O O . LYS A 1 80 ? 1.726 -3.501 -10.779 1.00 89.56 80 LYS A O 1
ATOM 627 N N . THR A 1 81 ? 1.492 -4.438 -12.797 1.00 85.06 81 THR A N 1
ATOM 628 C CA . THR A 1 81 ? 2.598 -3.707 -13.430 1.00 85.06 81 THR A CA 1
ATOM 629 C C . THR A 1 81 ? 2.525 -2.207 -13.104 1.00 85.06 81 THR A C 1
ATOM 631 O O . THR A 1 81 ? 1.594 -1.521 -13.520 1.00 85.06 81 THR A O 1
ATOM 634 N N . TYR A 1 82 ? 3.493 -1.725 -12.315 1.00 85.81 82 TYR A N 1
ATOM 635 C CA . TYR A 1 82 ? 3.617 -0.340 -11.829 1.00 85.81 82 TYR A CA 1
ATOM 636 C C . TYR A 1 82 ? 2.459 0.189 -10.971 1.00 85.81 82 TYR A C 1
ATOM 638 O O . TYR A 1 82 ? 2.265 1.401 -10.872 1.00 85.81 82 TYR A O 1
ATOM 646 N N . THR A 1 83 ? 1.662 -0.676 -10.345 1.00 91.50 83 THR A N 1
ATOM 647 C CA . THR A 1 83 ? 0.585 -0.251 -9.442 1.00 91.50 83 THR A CA 1
ATOM 648 C C . THR A 1 83 ? 0.425 -1.211 -8.271 1.00 91.50 83 THR A C 1
ATOM 650 O O . THR A 1 83 ? 0.248 -2.412 -8.462 1.00 91.50 83 THR A O 1
ATOM 653 N N . ILE A 1 84 ? 0.419 -0.668 -7.057 1.00 95.25 84 ILE A N 1
ATOM 654 C CA . ILE A 1 84 ? 0.108 -1.380 -5.819 1.00 95.25 84 ILE A CA 1
ATOM 655 C C . ILE A 1 84 ? -1.173 -0.781 -5.236 1.00 95.25 84 ILE A C 1
ATOM 657 O O . ILE A 1 84 ? -1.238 0.414 -4.952 1.00 95.25 84 ILE A O 1
ATOM 661 N N . CYS A 1 85 ? -2.189 -1.615 -5.041 1.00 96.31 85 CYS A N 1
ATOM 662 C CA . CYS A 1 85 ? -3.407 -1.257 -4.325 1.00 96.31 85 CYS A CA 1
ATOM 663 C C . CYS A 1 85 ? -3.467 -2.034 -3.010 1.00 96.31 85 CYS A C 1
ATOM 665 O O . CYS A 1 85 ? -3.340 -3.256 -3.018 1.00 96.31 85 CYS A O 1
ATOM 667 N N . VAL A 1 86 ? -3.684 -1.331 -1.905 1.00 96.31 86 VAL A N 1
ATOM 668 C CA . VAL A 1 86 ? -3.809 -1.887 -0.555 1.00 96.31 86 VAL A CA 1
ATOM 669 C C . VAL A 1 86 ? -5.153 -1.465 0.006 1.00 96.31 86 VAL A C 1
ATOM 671 O O . VAL A 1 86 ? -5.505 -0.285 -0.044 1.00 96.31 86 VAL A O 1
ATOM 674 N N . VAL A 1 87 ? -5.892 -2.420 0.547 1.00 95.50 87 VAL A N 1
ATOM 675 C CA . VAL A 1 87 ? -7.168 -2.183 1.208 1.00 95.50 87 VAL A CA 1
ATOM 676 C C . VAL A 1 87 ? -7.076 -2.728 2.630 1.00 95.50 87 VAL A C 1
ATOM 678 O O . VAL A 1 87 ? -6.848 -3.919 2.837 1.00 95.50 87 VAL A O 1
ATOM 681 N N . LEU A 1 88 ? -7.208 -1.828 3.600 1.00 95.00 88 LEU A N 1
ATOM 682 C CA . LEU A 1 88 ? -7.229 -2.111 5.032 1.00 95.00 88 LEU A CA 1
ATOM 683 C C . LEU A 1 88 ? -8.665 -2.369 5.492 1.00 95.00 88 LEU A C 1
ATOM 685 O O . LEU A 1 88 ? -9.594 -1.749 4.973 1.00 95.00 88 LEU A O 1
ATOM 689 N N . ALA A 1 89 ? -8.814 -3.245 6.479 1.00 92.94 89 ALA A N 1
ATOM 690 C CA . ALA A 1 89 ? -10.073 -3.620 7.119 1.00 92.94 89 ALA A CA 1
ATOM 691 C C . ALA A 1 89 ? -10.015 -3.394 8.634 1.00 92.94 89 ALA A C 1
ATOM 693 O O . ALA A 1 89 ? -10.424 -4.239 9.423 1.00 92.94 89 ALA A O 1
ATOM 694 N N . ASP A 1 90 ? -9.488 -2.239 9.035 1.00 90.38 90 ASP A N 1
ATOM 695 C CA . ASP A 1 90 ? -9.408 -1.834 10.435 1.00 90.38 90 ASP A CA 1
ATOM 696 C C . ASP A 1 90 ? -10.269 -0.595 10.677 1.00 90.38 90 ASP A C 1
ATOM 698 O O . ASP A 1 90 ? -10.364 0.290 9.829 1.00 90.38 90 ASP A O 1
ATOM 702 N N . GLU A 1 91 ? -10.850 -0.471 11.864 1.00 89.06 91 GLU A N 1
ATOM 703 C CA . GLU A 1 91 ? -11.491 0.773 12.294 1.00 89.06 91 GLU A CA 1
ATOM 704 C C . GLU A 1 91 ? -10.409 1.804 12.656 1.00 89.06 91 GLU A C 1
ATOM 706 O O . GLU A 1 91 ? -9.939 1.893 13.791 1.00 89.06 91 GLU A O 1
ATOM 711 N N . LEU A 1 92 ? -9.963 2.568 11.657 1.00 86.81 92 LEU A N 1
ATOM 712 C CA . LEU A 1 92 ? -9.006 3.660 11.823 1.00 86.81 92 LEU A CA 1
ATOM 713 C C . LEU A 1 92 ? -9.742 4.988 11.738 1.00 86.81 92 LEU A C 1
ATOM 715 O O . LEU A 1 92 ? -10.585 5.165 10.869 1.00 86.81 92 LEU A O 1
ATOM 719 N N . THR A 1 93 ? -9.346 5.944 12.576 1.00 90.38 93 THR A N 1
ATOM 720 C CA . THR A 1 93 ? -9.724 7.343 12.361 1.00 90.38 93 THR A CA 1
ATOM 721 C C . THR A 1 93 ? -9.035 7.878 11.108 1.00 90.38 93 THR A C 1
ATOM 723 O O . THR A 1 93 ? -7.891 7.496 10.835 1.00 90.38 93 THR A O 1
ATOM 726 N N . VAL A 1 94 ? -9.653 8.842 10.419 1.00 88.75 94 VAL A N 1
ATOM 727 C CA . VAL A 1 94 ? -9.043 9.575 9.289 1.00 88.75 94 VAL A CA 1
ATOM 728 C C . VAL A 1 94 ? -7.568 9.933 9.550 1.00 88.75 94 VAL A C 1
ATOM 730 O O . VAL A 1 94 ? -6.679 9.612 8.761 1.00 88.75 94 VAL A O 1
ATOM 733 N N .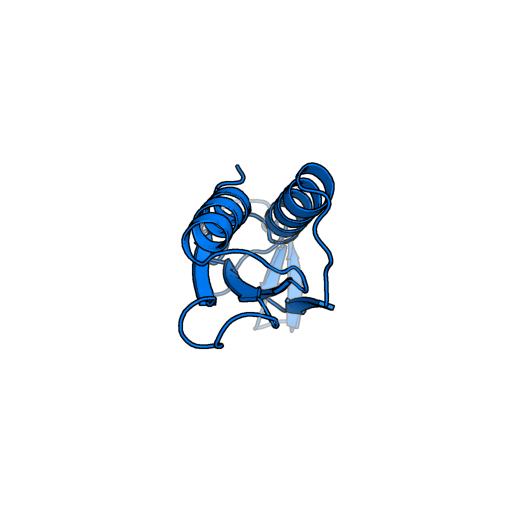 GLY A 1 95 ? -7.262 10.554 10.696 1.00 89.69 95 GLY A N 1
ATOM 734 C CA . GLY A 1 95 ? -5.890 10.948 11.042 1.00 89.69 95 GLY A CA 1
ATOM 735 C C . GLY A 1 95 ? -4.932 9.763 11.229 1.00 89.69 95 GLY A C 1
ATOM 736 O O . GLY A 1 95 ? -3.776 9.823 10.800 1.00 89.69 95 GLY A O 1
ATOM 737 N N . GLY A 1 96 ? -5.408 8.671 11.835 1.00 92.25 96 GLY A N 1
ATOM 738 C CA . GLY A 1 96 ? -4.646 7.430 11.977 1.00 92.25 96 GLY A CA 1
ATOM 739 C C . GLY A 1 96 ? -4.357 6.775 10.628 1.00 92.25 96 GLY A C 1
ATOM 740 O O . GLY A 1 96 ? -3.215 6.390 10.362 1.00 92.25 96 GLY A O 1
ATOM 741 N N . PHE A 1 97 ? -5.359 6.739 9.747 1.00 94.12 97 PHE A N 1
ATOM 742 C CA . PHE A 1 97 ? -5.230 6.246 8.381 1.00 94.12 97 PHE A CA 1
ATOM 743 C C . PHE A 1 97 ? -4.147 7.001 7.605 1.00 94.12 97 PHE A C 1
ATOM 745 O O . PHE A 1 97 ? -3.232 6.370 7.078 1.00 94.12 97 PHE A O 1
ATOM 752 N N . TYR A 1 98 ? -4.191 8.337 7.571 1.00 93.88 98 TYR A N 1
ATOM 753 C CA . TYR A 1 98 ? -3.205 9.125 6.819 1.00 93.88 98 TYR A CA 1
ATOM 754 C C . TYR A 1 98 ? -1.781 8.940 7.345 1.00 93.88 98 TYR A C 1
ATOM 756 O O . TYR A 1 98 ? -0.843 8.855 6.553 1.00 93.88 98 TYR A O 1
ATOM 764 N N . LYS A 1 99 ? -1.611 8.819 8.666 1.00 95.00 99 LYS A N 1
ATOM 765 C CA . LYS A 1 99 ? -0.302 8.559 9.275 1.00 95.00 99 LYS A CA 1
ATOM 766 C C . LYS A 1 99 ? 0.269 7.208 8.837 1.00 95.00 99 LYS A C 1
ATOM 768 O O . LYS A 1 99 ? 1.431 7.135 8.441 1.00 95.00 99 LYS A O 1
ATOM 773 N N . ILE A 1 100 ? -0.551 6.158 8.869 1.00 95.25 100 ILE A N 1
ATOM 774 C CA . ILE A 1 100 ? -0.164 4.813 8.422 1.00 95.25 100 ILE A CA 1
ATOM 775 C C . ILE A 1 100 ? 0.116 4.811 6.916 1.00 95.25 100 ILE A C 1
ATOM 777 O O . ILE A 1 100 ? 1.145 4.299 6.481 1.00 95.25 100 ILE A O 1
ATOM 781 N N . ALA A 1 101 ? -0.764 5.413 6.116 1.00 95.12 101 ALA A N 1
ATOM 782 C CA . ALA A 1 101 ? -0.618 5.466 4.668 1.00 95.12 101 ALA A CA 1
ATOM 783 C C . ALA A 1 101 ? 0.651 6.224 4.249 1.00 95.12 101 ALA A C 1
ATOM 785 O O . ALA A 1 101 ? 1.358 5.791 3.339 1.00 95.12 101 ALA A O 1
ATOM 786 N N . GLN A 1 102 ? 0.989 7.310 4.949 1.00 95.62 102 GLN A N 1
ATOM 787 C CA . GLN A 1 102 ? 2.243 8.025 4.742 1.00 95.62 102 GLN A CA 1
ATOM 788 C C . GLN A 1 102 ? 3.455 7.146 5.083 1.00 95.62 102 GLN A C 1
ATOM 790 O O . GLN A 1 102 ? 4.414 7.112 4.313 1.00 95.62 102 GLN A O 1
ATOM 795 N N . GLU A 1 103 ? 3.420 6.398 6.189 1.00 96.00 103 GLU A N 1
ATOM 796 C CA . GLU A 1 103 ? 4.488 5.456 6.557 1.00 96.00 103 GLU A CA 1
ATOM 797 C C . GLU A 1 103 ? 4.666 4.344 5.507 1.00 96.00 103 GLU A C 1
ATOM 799 O O . GLU A 1 103 ? 5.795 4.046 5.109 1.00 96.00 103 GLU A O 1
ATOM 804 N N . MET A 1 104 ? 3.562 3.791 4.991 1.00 94.94 104 MET A N 1
ATOM 805 C CA . MET A 1 104 ? 3.550 2.771 3.932 1.00 94.94 104 MET A CA 1
ATOM 806 C C . MET A 1 104 ? 4.219 3.234 2.635 1.00 94.94 104 MET A C 1
ATOM 808 O O . MET A 1 104 ? 4.826 2.423 1.944 1.00 94.94 104 MET A O 1
ATOM 812 N N . VAL A 1 105 ? 4.135 4.521 2.287 1.00 93.25 105 VAL A N 1
ATOM 813 C CA . VAL A 1 105 ? 4.758 5.043 1.057 1.00 93.25 105 VAL A CA 1
ATOM 814 C C . VAL A 1 105 ? 6.131 5.658 1.280 1.00 93.25 105 VAL A C 1
ATOM 816 O O . VAL A 1 105 ? 6.804 5.981 0.306 1.00 93.25 105 VAL A O 1
ATOM 819 N N . SER A 1 106 ? 6.550 5.836 2.533 1.00 89.44 106 SER A N 1
ATOM 820 C CA . SER A 1 106 ? 7.831 6.464 2.874 1.00 89.44 106 SER A CA 1
ATOM 821 C C . SER A 1 106 ? 9.014 5.495 2.837 1.00 89.44 106 SER A C 1
ATOM 823 O O . SER A 1 106 ? 10.135 5.952 3.023 1.00 89.44 106 SER A O 1
ATOM 825 N N . GLY A 1 107 ? 8.780 4.207 2.556 1.00 68.38 107 GLY A N 1
ATOM 826 C CA . GLY A 1 107 ? 9.824 3.188 2.431 1.00 68.38 107 GLY A CA 1
ATOM 827 C C . GLY A 1 107 ? 10.935 3.594 1.468 1.00 68.38 107 GLY A C 1
ATOM 828 O O . GLY A 1 107 ? 10.651 4.092 0.369 1.00 68.38 107 GLY A O 1
ATOM 829 N N . GLU A 1 108 ? 12.169 3.425 1.936 1.00 54.53 108 GLU A N 1
ATOM 830 C CA . GLU A 1 108 ? 13.413 3.564 1.171 1.00 54.53 108 GLU A CA 1
ATOM 831 C C . GLU A 1 108 ? 13.695 2.287 0.377 1.00 54.53 108 GLU A C 1
ATOM 833 O O . GLU A 1 108 ? 13.631 1.190 0.982 1.00 54.53 108 GLU A O 1
#

pLDDT: mean 82.63, std 15.11, range [44.75, 96.88]

Radius of gyration: 16.73 Å; Cα contacts (8 Å, |Δi|>4): 170; chains: 1; bounding box: 43×22×46 Å

Mean predicted aligned error: 11.02 Å